Protein AF-A0A833XGH2-F1 (afdb_monomer)

Secondary structure (DSSP, 8-state):
--PPP-----------------S------TTEE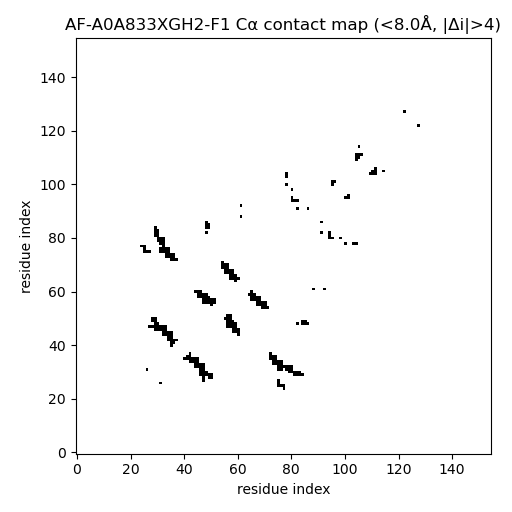EEE-SSTTTT-EEEEEEE-SSSEEEEEETTEEEEEEEGGGEEEEEEE----SS--HHHHHHHHHHTTHHHHHHHSHHHHHHHHHHHHHT--HHHHHHHHHHHHHHHHHHHHHHHHHHHHTT-

Organism: Juglans regia (NCBI:txid51240)

InterPro domains:
  IPR002784 Large ribosomal subunit protein eL14 domain [PF01929] (66-138)
  IPR008991 Translation protein SH3-like domain superfamily [SSF50104] (26-114)
  IPR014722 Large ribosomal subunit protein uL2, domain 2 [G3DSA:2.30.30.30] (22-105)
  IPR039660 Large ribosomal subunit protein eL14 [PTHR11127] (22-153)

Structure (mmCIF, N/CA/C/O backbone):
data_AF-A0A833XGH2-F1
#
_entry.id   AF-A0A833XGH2-F1
#
loop_
_atom_site.group_PDB
_atom_site.id
_atom_site.type_symbol
_atom_site.label_atom_id
_atom_site.label_alt_id
_atom_site.label_comp_id
_atom_site.label_asym_id
_atom_site.label_entity_id
_atom_site.label_seq_id
_atom_site.pdbx_PDB_ins_code
_atom_site.Cartn_x
_atom_site.Cartn_y
_atom_site.Cartn_z
_atom_site.occupancy
_atom_site.B_iso_or_equiv
_atom_site.auth_seq_id
_atom_site.auth_comp_id
_atom_site.auth_asym_id
_atom_site.auth_atom_id
_atom_site.pdbx_PDB_model_num
ATOM 1 N N . PHE A 1 1 ? -59.540 7.435 -42.372 1.00 48.66 1 PHE A N 1
ATOM 2 C CA . PHE A 1 1 ? -58.182 7.921 -42.069 1.00 48.66 1 PHE A CA 1
ATOM 3 C C . PHE A 1 1 ? -58.257 8.895 -40.902 1.00 48.66 1 PHE A C 1
ATOM 5 O O . PHE A 1 1 ? -58.589 10.052 -41.103 1.00 48.66 1 PHE A O 1
ATOM 12 N N . LEU A 1 2 ? -58.018 8.406 -39.686 1.00 47.19 2 LEU A N 1
ATOM 13 C CA . LEU A 1 2 ? -57.758 9.216 -38.491 1.00 47.19 2 LEU A CA 1
ATOM 14 C C . LEU A 1 2 ? -56.412 8.728 -37.930 1.00 47.19 2 LEU A C 1
ATOM 16 O O . LEU A 1 2 ? -56.198 7.513 -37.925 1.00 47.19 2 LEU A O 1
ATOM 20 N N . PRO A 1 3 ? -55.487 9.621 -37.545 1.00 54.62 3 PRO A N 1
ATOM 21 C CA . PRO A 1 3 ? -54.148 9.227 -37.130 1.00 54.62 3 PRO A CA 1
ATOM 22 C C . PRO A 1 3 ? -54.153 8.702 -35.688 1.00 54.62 3 PRO A C 1
ATOM 24 O O . PRO A 1 3 ? -54.814 9.257 -34.812 1.00 54.62 3 PRO A O 1
ATOM 27 N N . SER A 1 4 ? -53.399 7.630 -35.448 1.00 63.34 4 SER A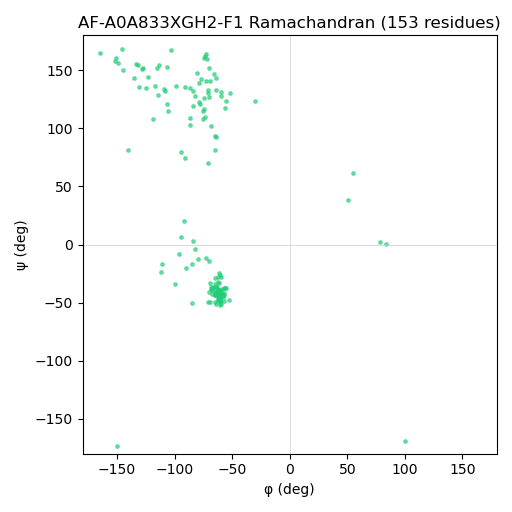 N 1
ATOM 28 C CA . SER A 1 4 ? -53.151 7.073 -34.115 1.00 63.34 4 SER A CA 1
ATOM 29 C C . SER A 1 4 ? -52.377 8.071 -33.237 1.00 63.34 4 SER A C 1
ATOM 31 O O . SER A 1 4 ? -51.471 8.737 -33.745 1.00 63.34 4 SER A O 1
ATOM 33 N N . PRO A 1 5 ? -52.659 8.165 -31.925 1.00 54.28 5 PRO A N 1
ATOM 34 C CA . PRO A 1 5 ? -51.901 9.034 -31.036 1.00 54.28 5 PRO A CA 1
ATOM 35 C C . PRO A 1 5 ? -50.485 8.481 -30.840 1.00 54.28 5 PRO A C 1
ATOM 37 O O . PRO A 1 5 ? -50.291 7.319 -30.482 1.00 54.28 5 PRO A O 1
ATOM 40 N N . HIS A 1 6 ? -49.486 9.326 -31.084 1.00 57.78 6 HIS A N 1
ATOM 41 C CA . HIS A 1 6 ? -48.089 9.034 -30.793 1.00 57.78 6 HIS A CA 1
ATOM 42 C C . HIS A 1 6 ? -47.881 9.152 -29.278 1.00 57.78 6 HIS A C 1
ATOM 44 O O . HIS A 1 6 ? -47.941 10.246 -28.721 1.00 57.78 6 HIS A O 1
ATOM 50 N N . PHE A 1 7 ? -47.694 8.020 -28.601 1.00 46.62 7 PHE A N 1
ATOM 51 C CA . PHE A 1 7 ? -47.377 7.983 -27.177 1.00 46.62 7 PHE A CA 1
ATOM 52 C C . PHE A 1 7 ? -45.857 8.091 -27.020 1.00 46.62 7 PHE A C 1
ATOM 54 O O . PHE A 1 7 ? -45.129 7.135 -27.286 1.00 46.62 7 PHE A O 1
ATOM 61 N N . SER A 1 8 ? -45.361 9.265 -26.640 1.00 54.22 8 SER A N 1
ATOM 62 C CA . SER A 1 8 ? -43.964 9.465 -26.256 1.00 54.22 8 SER A CA 1
ATOM 63 C C . SER A 1 8 ? -43.751 8.937 -24.831 1.00 54.22 8 SER A C 1
ATOM 65 O O . SER A 1 8 ? -44.404 9.420 -23.903 1.00 54.22 8 SER A O 1
ATOM 67 N N . PRO A 1 9 ? -42.850 7.965 -24.598 1.00 47.47 9 PRO A N 1
ATOM 68 C CA . PRO A 1 9 ? -42.529 7.560 -23.241 1.00 47.47 9 PRO A CA 1
ATOM 69 C C . PRO A 1 9 ? -41.626 8.629 -22.615 1.00 47.47 9 PRO A C 1
ATOM 71 O O . PRO A 1 9 ? -40.496 8.846 -23.052 1.00 47.47 9 PRO A O 1
ATOM 74 N N . SER A 1 10 ? -42.118 9.306 -21.575 1.00 53.53 10 SER A N 1
ATOM 75 C CA . SER A 1 10 ? -41.274 10.127 -20.710 1.00 53.53 10 SER A CA 1
ATOM 76 C C . SER A 1 10 ? -40.345 9.208 -19.912 1.00 53.53 10 SER A C 1
ATOM 78 O O . SER A 1 10 ? -40.763 8.587 -18.935 1.00 53.53 10 SER A O 1
ATOM 80 N N . SER A 1 11 ? -39.078 9.097 -20.309 1.00 49.19 11 SER A N 1
ATOM 81 C CA . SER A 1 11 ? -38.070 8.374 -19.532 1.00 49.19 11 SER A CA 1
ATOM 82 C C . SER A 1 11 ? -37.361 9.321 -18.560 1.00 49.19 11 SER A C 1
ATOM 84 O O . SER A 1 11 ? -36.208 9.696 -18.758 1.00 49.19 11 SER A O 1
ATOM 86 N N . SER A 1 12 ? -38.045 9.709 -17.485 1.00 50.91 12 SER A N 1
ATOM 87 C CA . SER A 1 12 ? -37.386 10.192 -16.269 1.00 50.91 12 SER A CA 1
ATOM 88 C C . SER A 1 12 ? -37.230 9.020 -15.300 1.00 50.91 12 SER A C 1
ATOM 90 O O . SER A 1 12 ? -38.017 8.845 -14.374 1.00 50.91 12 SER A O 1
ATOM 92 N N . ALA A 1 13 ? -36.219 8.192 -15.546 1.00 45.41 13 ALA A N 1
ATOM 93 C CA . ALA A 1 13 ? -35.730 7.210 -14.589 1.00 45.41 13 ALA A CA 1
ATOM 94 C C . ALA A 1 13 ? -34.202 7.176 -14.693 1.00 45.41 13 ALA A C 1
ATOM 96 O O . ALA A 1 13 ? -33.623 6.336 -15.375 1.00 45.41 13 ALA A O 1
ATOM 97 N N . SER A 1 14 ? -33.540 8.127 -14.031 1.00 48.28 14 SER A N 1
ATOM 98 C CA . SER A 1 14 ? -32.110 8.042 -13.727 1.00 48.28 14 SER A CA 1
ATOM 99 C C . SER A 1 14 ? -31.910 6.971 -12.647 1.00 48.28 14 SER A C 1
ATOM 101 O O . SER A 1 14 ? -31.696 7.274 -11.473 1.00 48.28 14 SER A O 1
ATOM 103 N N . GLY A 1 15 ? -32.108 5.715 -13.043 1.00 43.28 15 GLY A N 1
ATOM 104 C CA . GLY A 1 15 ? -31.788 4.524 -12.271 1.00 43.28 15 GLY A CA 1
ATOM 105 C C . GLY A 1 15 ? -30.288 4.254 -12.326 1.00 43.28 15 GLY A C 1
ATOM 106 O O . GLY A 1 15 ? -29.655 4.495 -13.351 1.00 43.28 15 GLY A O 1
ATOM 107 N N . LEU A 1 16 ? -29.747 3.801 -11.194 1.00 48.53 16 LEU A N 1
ATOM 108 C CA . LEU A 1 16 ? -28.369 3.367 -10.975 1.00 48.53 16 LEU A CA 1
ATOM 109 C C . LEU A 1 16 ? -27.729 2.770 -12.236 1.00 48.53 16 LEU A C 1
ATOM 111 O O . LEU A 1 16 ? -28.208 1.772 -12.772 1.00 48.53 16 LEU A O 1
ATOM 115 N N . SER A 1 17 ? -26.597 3.331 -12.653 1.00 53.78 17 SER A N 1
ATOM 116 C CA . SER A 1 17 ? -25.657 2.623 -13.511 1.00 53.78 17 SER A CA 1
ATOM 117 C C . SER A 1 17 ? -25.098 1.435 -12.724 1.00 53.78 17 SER A C 1
ATOM 119 O O . SER A 1 17 ? -24.137 1.578 -11.965 1.00 53.78 17 SER A O 1
ATOM 121 N N . ASP A 1 18 ? -25.723 0.267 -12.867 1.00 61.62 18 ASP A N 1
ATOM 122 C CA . ASP A 1 18 ? -25.094 -1.015 -12.561 1.00 61.62 18 ASP A CA 1
ATOM 123 C C . ASP A 1 18 ? -23.939 -1.206 -13.553 1.00 61.62 18 ASP A C 1
ATOM 125 O O . ASP A 1 18 ? -24.069 -1.855 -14.591 1.00 61.62 18 ASP A O 1
ATOM 129 N N . ASP A 1 19 ? -22.796 -0.584 -13.253 1.00 66.31 19 ASP A N 1
ATOM 130 C CA . ASP A 1 19 ? -21.548 -0.893 -13.937 1.00 66.31 19 ASP A CA 1
ATOM 131 C C . ASP A 1 19 ? -21.304 -2.403 -13.786 1.00 66.31 19 ASP A C 1
ATOM 133 O O . ASP A 1 19 ? -21.258 -2.904 -12.651 1.00 66.31 19 ASP A O 1
ATOM 137 N N . PRO A 1 20 ? -21.141 -3.161 -14.889 1.00 69.56 20 PRO A N 1
ATOM 138 C CA . PRO A 1 20 ? -20.919 -4.594 -14.810 1.00 69.56 20 PRO A CA 1
ATOM 139 C C . PRO A 1 20 ? -19.691 -4.845 -13.939 1.00 69.56 20 PRO A C 1
ATOM 141 O O . PRO A 1 20 ? -18.578 -4.402 -14.234 1.00 69.56 20 PRO A O 1
ATOM 144 N N . LYS A 1 21 ? -19.906 -5.531 -12.812 1.00 76.25 21 LYS A N 1
ATOM 145 C CA . LYS A 1 21 ? -18.867 -5.809 -11.823 1.00 76.25 21 LYS A CA 1
ATOM 146 C C . LYS A 1 21 ? -17.801 -6.707 -12.445 1.00 76.25 21 LYS A C 1
ATOM 148 O O . LYS A 1 21 ? -17.899 -7.930 -12.395 1.00 76.25 21 LYS A O 1
ATOM 153 N N . MET A 1 22 ? -16.762 -6.088 -12.997 1.00 81.31 22 MET A N 1
ATOM 154 C CA . MET A 1 22 ? -15.619 -6.804 -13.552 1.00 81.31 22 MET A CA 1
ATOM 155 C C . MET A 1 22 ? -14.958 -7.649 -12.447 1.00 81.31 22 MET A C 1
ATOM 157 O O . MET A 1 22 ? -14.701 -7.128 -11.352 1.00 81.31 22 MET A O 1
ATOM 161 N N . PRO A 1 23 ? -14.680 -8.945 -12.697 1.00 86.31 23 PRO A N 1
ATOM 162 C CA . PRO A 1 23 ? -14.173 -9.863 -11.674 1.00 86.31 23 PRO A CA 1
ATOM 163 C C . PRO A 1 23 ? -12.775 -9.473 -11.180 1.00 86.31 23 PRO A C 1
ATOM 165 O O . PRO A 1 23 ? -12.441 -9.696 -10.016 1.00 86.31 23 PRO A O 1
ATOM 168 N N . PHE A 1 24 ? -11.974 -8.832 -12.035 1.00 86.75 24 PHE A N 1
ATOM 169 C CA . PHE A 1 24 ? -10.634 -8.364 -11.707 1.00 86.75 24 PHE A CA 1
ATOM 170 C C . PHE A 1 24 ? -10.575 -6.835 -11.736 1.00 86.75 24 PHE A C 1
ATOM 172 O O . PHE A 1 24 ? -10.986 -6.191 -12.700 1.00 86.75 24 PHE A O 1
ATOM 179 N N . LYS A 1 25 ? -10.051 -6.255 -10.652 1.00 88.31 25 LYS A N 1
ATOM 180 C CA . LYS A 1 25 ? -9.886 -4.798 -10.489 1.00 88.31 25 LYS A CA 1
ATOM 181 C C . LYS A 1 25 ? -8.427 -4.351 -10.482 1.00 88.31 25 LYS A C 1
ATOM 183 O O . LYS A 1 25 ? -8.131 -3.190 -10.739 1.00 88.31 25 LYS A O 1
ATOM 188 N N . ARG A 1 26 ? -7.517 -5.265 -10.138 1.00 92.56 26 ARG A N 1
ATOM 189 C CA . ARG A 1 26 ? -6.091 -4.990 -9.959 1.00 92.56 26 ARG A CA 1
ATOM 190 C C . ARG A 1 26 ? -5.317 -5.814 -10.965 1.00 92.56 26 ARG A C 1
ATOM 192 O O . ARG A 1 26 ? -5.228 -7.031 -10.820 1.00 92.56 26 ARG A O 1
ATOM 199 N N . TYR A 1 27 ? -4.776 -5.138 -11.964 1.00 93.69 27 TYR A N 1
ATOM 200 C CA . TYR A 1 27 ? -3.989 -5.757 -13.016 1.00 93.69 27 TYR A CA 1
ATOM 201 C C . TYR A 1 27 ? -2.512 -5.427 -12.838 1.00 93.69 27 TYR A C 1
ATOM 203 O O . TYR A 1 27 ? -2.149 -4.400 -12.257 1.00 93.69 27 TYR A O 1
ATOM 211 N N . VAL A 1 28 ? -1.664 -6.325 -13.333 1.00 93.88 28 VAL A N 1
ATOM 212 C CA . VAL A 1 28 ? -0.237 -6.056 -13.488 1.00 93.88 28 VAL A CA 1
ATOM 213 C C . VAL A 1 28 ? -0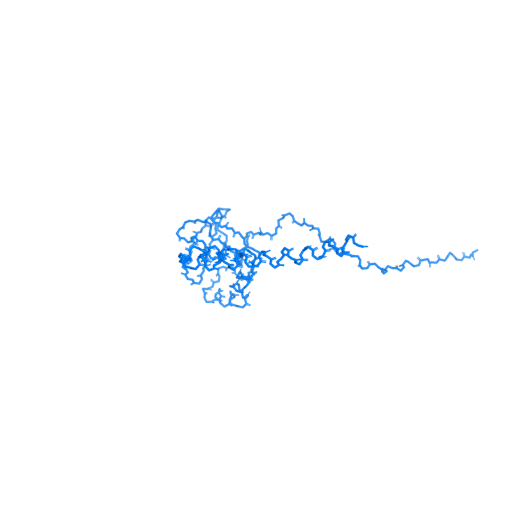.086 -5.114 -14.672 1.00 93.88 28 VAL A C 1
ATOM 215 O O . VAL A 1 28 ? -0.321 -5.492 -15.815 1.00 93.88 28 VAL A O 1
ATOM 218 N N . GLU A 1 29 ? 0.286 -3.878 -14.385 1.00 93.94 29 GLU A N 1
ATOM 219 C CA . GLU A 1 29 ? 0.469 -2.835 -15.383 1.00 93.94 29 GLU A CA 1
ATOM 220 C C . GLU A 1 29 ? 1.530 -1.842 -14.911 1.00 93.94 29 GLU A C 1
ATOM 222 O O . GLU A 1 29 ? 1.847 -1.750 -13.720 1.00 93.94 29 GLU A O 1
ATOM 227 N N . ILE A 1 30 ? 2.079 -1.095 -15.863 1.00 94.44 30 ILE A N 1
ATOM 228 C CA . ILE A 1 30 ? 3.089 -0.074 -15.601 1.00 94.44 30 ILE A CA 1
ATOM 229 C C . ILE A 1 30 ? 2.467 1.038 -14.744 1.00 94.44 30 ILE A C 1
ATOM 231 O O . ILE A 1 30 ? 1.356 1.498 -15.007 1.00 94.44 30 ILE A O 1
ATOM 235 N N . GLY A 1 31 ? 3.180 1.445 -13.695 1.00 94.06 31 GLY A N 1
ATOM 236 C CA . GLY A 1 31 ? 2.751 2.462 -12.738 1.00 94.06 31 GLY A CA 1
ATOM 237 C C . GLY A 1 31 ? 1.842 1.960 -11.616 1.00 94.06 31 GLY A C 1
ATOM 238 O O . GLY A 1 31 ? 1.444 2.735 -10.742 1.00 94.06 31 GLY A O 1
ATOM 239 N N . ARG A 1 32 ? 1.523 0.661 -11.581 1.00 95.75 32 ARG A N 1
ATOM 240 C CA . ARG A 1 32 ? 0.765 0.060 -10.480 1.00 95.75 32 ARG A CA 1
ATOM 241 C C . ARG A 1 32 ? 1.623 -0.014 -9.216 1.00 95.75 32 ARG A C 1
ATOM 243 O O . ARG A 1 32 ? 2.742 -0.527 -9.240 1.00 95.75 32 ARG A O 1
ATOM 250 N N . VAL A 1 33 ? 1.067 0.457 -8.100 1.00 95.12 33 VAL A N 1
ATOM 251 C CA . VAL A 1 33 ? 1.717 0.371 -6.787 1.00 95.12 33 VAL A CA 1
ATOM 252 C C . VAL A 1 33 ? 1.428 -0.994 -6.169 1.00 95.12 33 VAL A C 1
ATOM 254 O O . VAL A 1 33 ? 0.275 -1.443 -6.121 1.00 95.12 33 VAL A O 1
ATOM 257 N N . ALA A 1 34 ? 2.467 -1.646 -5.666 1.00 95.50 34 ALA A N 1
ATOM 258 C CA . ALA A 1 34 ? 2.403 -2.946 -5.022 1.00 95.50 34 ALA A CA 1
ATOM 259 C C . ALA A 1 34 ? 3.090 -2.921 -3.651 1.00 95.50 34 ALA A C 1
ATOM 261 O O . ALA A 1 34 ? 4.021 -2.154 -3.409 1.00 95.50 34 ALA A O 1
ATOM 262 N N . LEU A 1 35 ? 2.619 -3.778 -2.752 1.00 95.00 35 LEU A N 1
ATOM 263 C CA . LEU A 1 35 ? 3.232 -4.033 -1.454 1.00 95.00 35 LEU A CA 1
ATOM 264 C C . LEU A 1 35 ? 4.069 -5.310 -1.530 1.00 95.00 35 LEU A C 1
ATOM 266 O O . LEU A 1 35 ? 3.607 -6.320 -2.064 1.00 95.00 35 LEU A O 1
ATOM 270 N N . VAL A 1 36 ? 5.266 -5.286 -0.950 1.00 94.94 36 VAL A N 1
ATOM 271 C CA . VAL A 1 36 ? 6.109 -6.479 -0.814 1.00 94.94 36 VAL A CA 1
ATOM 272 C C . VAL A 1 36 ? 5.628 -7.343 0.355 1.00 94.94 36 VAL A C 1
ATOM 274 O O . VAL A 1 36 ? 5.564 -6.888 1.499 1.00 94.94 36 VAL A O 1
ATOM 277 N N . ASN A 1 37 ? 5.305 -8.606 0.071 1.00 92.88 37 ASN A N 1
ATOM 278 C CA . ASN A 1 37 ? 4.679 -9.539 1.014 1.00 92.88 37 ASN A CA 1
ATOM 279 C C . ASN A 1 37 ? 5.659 -10.369 1.846 1.00 92.88 37 ASN A C 1
ATOM 281 O O . ASN A 1 37 ? 5.254 -10.913 2.867 1.00 92.88 37 ASN A O 1
ATOM 285 N N . TYR A 1 38 ? 6.912 -10.523 1.416 1.00 90.25 38 TYR A N 1
ATOM 286 C CA . TYR A 1 38 ? 7.939 -11.270 2.148 1.00 90.25 38 TYR A CA 1
ATOM 287 C C . TYR A 1 38 ? 9.341 -10.955 1.613 1.00 90.25 38 TYR A C 1
ATOM 289 O O . TYR A 1 38 ? 9.486 -10.432 0.508 1.00 90.25 38 TYR A O 1
ATOM 297 N N . GLY A 1 39 ? 10.366 -11.322 2.384 1.00 89.75 39 GLY A N 1
ATOM 298 C CA . GLY A 1 39 ? 11.773 -11.053 2.082 1.00 89.75 39 GLY A CA 1
ATOM 299 C C . GLY A 1 39 ? 12.319 -9.856 2.859 1.00 89.75 39 GLY A C 1
ATOM 300 O O . GLY A 1 39 ? 11.673 -9.354 3.776 1.00 89.75 39 GLY A O 1
ATOM 301 N N . GLU A 1 40 ? 13.514 -9.409 2.486 1.00 87.62 40 GLU A N 1
ATOM 302 C CA . GLU A 1 40 ? 14.232 -8.312 3.155 1.00 87.62 40 GLU A CA 1
ATOM 303 C C . GLU A 1 40 ? 13.473 -6.979 3.072 1.00 87.62 40 GLU A C 1
ATOM 305 O O . GLU A 1 40 ? 13.459 -6.192 4.015 1.00 87.62 40 GLU A O 1
ATOM 310 N N . ASP A 1 41 ? 12.740 -6.771 1.978 1.00 89.31 41 ASP A N 1
ATOM 311 C CA . ASP A 1 41 ? 11.949 -5.566 1.723 1.00 89.31 41 ASP A CA 1
ATOM 312 C C . ASP A 1 41 ? 10.493 -5.664 2.192 1.00 89.31 41 ASP A C 1
ATOM 314 O O . ASP A 1 41 ? 9.628 -4.920 1.726 1.00 89.31 41 ASP A O 1
ATOM 318 N N . TYR A 1 42 ? 10.195 -6.587 3.111 1.00 90.75 42 TYR A N 1
ATOM 319 C CA . TYR A 1 42 ? 8.840 -6.811 3.603 1.00 90.75 42 TYR A CA 1
ATOM 320 C C . TYR A 1 42 ? 8.155 -5.520 4.077 1.00 90.75 42 TYR A C 1
ATOM 322 O O . TYR A 1 42 ? 8.686 -4.750 4.880 1.00 90.75 42 TYR A O 1
ATOM 330 N N . GLY A 1 43 ? 6.926 -5.304 3.602 1.00 89.06 43 GLY A N 1
ATOM 331 C CA . GLY A 1 43 ? 6.104 -4.161 3.989 1.00 89.06 43 GLY A CA 1
ATOM 332 C C . GLY A 1 43 ? 6.467 -2.844 3.298 1.00 89.06 43 GLY A C 1
ATOM 333 O O . GLY A 1 43 ? 5.825 -1.830 3.585 1.00 89.06 43 GLY A O 1
ATOM 334 N N . LYS A 1 44 ? 7.448 -2.834 2.385 1.00 91.62 44 LYS A N 1
ATOM 335 C CA . LYS A 1 44 ? 7.751 -1.668 1.545 1.00 91.62 44 LYS A CA 1
ATOM 336 C C . LYS A 1 44 ? 6.790 -1.577 0.360 1.00 91.62 44 LYS A C 1
ATOM 338 O O . LYS A 1 44 ? 6.315 -2.588 -0.164 1.00 91.62 44 LYS A O 1
ATOM 343 N N . LEU A 1 45 ? 6.507 -0.343 -0.053 1.00 93.31 45 LEU A N 1
ATOM 344 C CA . LEU A 1 45 ? 5.762 -0.056 -1.274 1.00 93.31 45 LEU A CA 1
ATOM 345 C C . LEU A 1 45 ? 6.722 0.104 -2.440 1.00 93.31 45 LEU A C 1
ATOM 347 O O . LEU A 1 45 ? 7.720 0.813 -2.333 1.00 93.31 45 LEU A O 1
ATOM 351 N N . VAL A 1 46 ? 6.365 -0.509 -3.558 1.00 94.50 46 VAL A N 1
ATOM 352 C CA . VAL A 1 46 ? 7.115 -0.445 -4.808 1.00 94.50 46 VAL A CA 1
ATOM 353 C C . VAL A 1 46 ? 6.177 -0.120 -5.962 1.00 94.50 46 VAL A C 1
ATOM 355 O O . VAL A 1 46 ? 4.978 -0.403 -5.906 1.00 94.50 46 VAL A O 1
ATOM 358 N N . VAL A 1 47 ? 6.720 0.466 -7.022 1.00 95.25 47 VAL A N 1
ATOM 359 C CA . VAL A 1 47 ? 5.994 0.742 -8.263 1.00 95.25 47 VAL A CA 1
ATOM 360 C C . VAL A 1 47 ? 6.501 -0.201 -9.346 1.00 95.25 47 VAL A C 1
ATOM 362 O O . VAL A 1 47 ? 7.709 -0.352 -9.527 1.00 95.25 47 VAL A O 1
ATOM 365 N N . ILE A 1 48 ? 5.582 -0.842 -10.069 1.00 95.62 48 ILE A N 1
ATOM 366 C CA . ILE A 1 48 ? 5.925 -1.650 -11.243 1.00 95.62 48 ILE A CA 1
ATOM 367 C C . ILE A 1 48 ? 6.262 -0.699 -12.385 1.00 95.62 48 ILE A C 1
ATOM 369 O O . ILE A 1 48 ? 5.418 0.070 -12.836 1.00 95.62 48 ILE A O 1
ATOM 373 N N . VAL A 1 49 ? 7.499 -0.748 -12.853 1.00 95.06 49 VAL A N 1
ATOM 374 C CA . VAL A 1 49 ? 8.004 0.137 -13.904 1.00 95.06 49 VAL A CA 1
ATOM 375 C C . VAL A 1 49 ? 8.016 -0.548 -15.268 1.00 95.06 49 VAL A C 1
ATOM 377 O O . VAL A 1 49 ? 7.814 0.098 -16.299 1.00 95.06 49 VAL A O 1
ATOM 380 N N . ASP A 1 50 ? 8.281 -1.850 -15.266 1.00 94.88 50 ASP A N 1
ATOM 381 C CA . ASP A 1 50 ? 8.243 -2.676 -16.460 1.00 94.88 50 ASP A CA 1
ATOM 382 C C . ASP A 1 50 ? 7.832 -4.110 -16.119 1.00 94.88 50 ASP A C 1
ATOM 384 O O . ASP A 1 50 ? 8.030 -4.579 -14.996 1.00 94.88 50 ASP A O 1
ATOM 388 N N . VAL A 1 51 ? 7.289 -4.816 -17.103 1.00 94.38 51 VAL A N 1
ATOM 389 C CA . VAL A 1 51 ? 6.986 -6.246 -17.021 1.00 94.38 51 VAL A CA 1
ATOM 390 C C . VAL A 1 51 ? 8.025 -6.974 -17.861 1.00 94.38 51 VAL A C 1
ATOM 392 O O . VAL A 1 51 ? 8.099 -6.773 -19.070 1.00 94.38 51 VAL A O 1
ATOM 395 N N . ILE A 1 52 ? 8.854 -7.789 -17.210 1.00 94.06 52 ILE A N 1
ATOM 396 C CA . ILE A 1 52 ? 9.960 -8.485 -17.880 1.00 94.06 52 ILE A CA 1
ATOM 397 C C . ILE A 1 52 ? 9.435 -9.779 -18.499 1.00 94.06 52 ILE A C 1
ATOM 399 O O . ILE A 1 52 ? 9.661 -10.048 -19.673 1.00 94.06 52 ILE A O 1
ATOM 403 N N . ASP A 1 53 ? 8.722 -10.573 -17.703 1.00 94.00 53 ASP A N 1
ATOM 404 C CA . ASP A 1 53 ? 8.083 -11.813 -18.135 1.00 94.00 53 ASP A CA 1
ATOM 405 C C . ASP A 1 53 ? 6.819 -12.081 -17.306 1.00 94.00 53 ASP A C 1
ATOM 407 O O . ASP A 1 53 ? 6.402 -11.250 -16.501 1.00 94.00 53 ASP A O 1
ATOM 411 N N . GLN A 1 54 ? 6.195 -13.247 -17.487 1.00 93.44 54 GLN A N 1
ATOM 412 C CA . GLN A 1 54 ? 4.954 -13.620 -16.801 1.00 93.44 54 GLN A CA 1
ATOM 413 C C . GLN A 1 54 ? 5.084 -13.678 -15.270 1.00 93.44 54 GLN A C 1
ATOM 415 O O . GLN A 1 54 ? 4.088 -13.538 -14.564 1.00 93.44 54 GLN A O 1
ATOM 420 N N . ASN A 1 55 ? 6.290 -13.899 -14.748 1.00 95.25 55 ASN A N 1
ATOM 421 C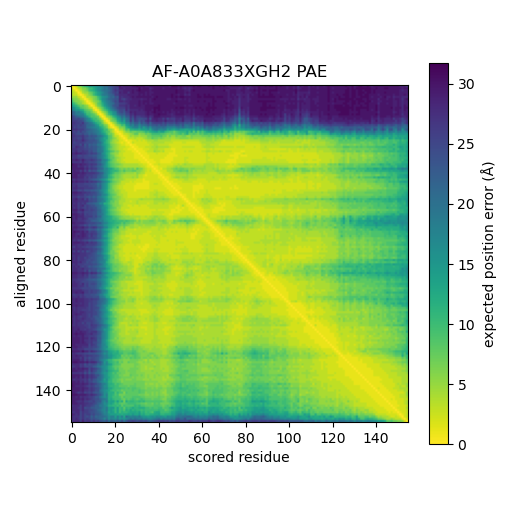 CA . ASN A 1 55 ? 6.538 -14.109 -13.327 1.00 95.25 55 ASN A CA 1
ATOM 422 C C . ASN A 1 55 ? 7.290 -12.955 -12.670 1.00 95.25 55 A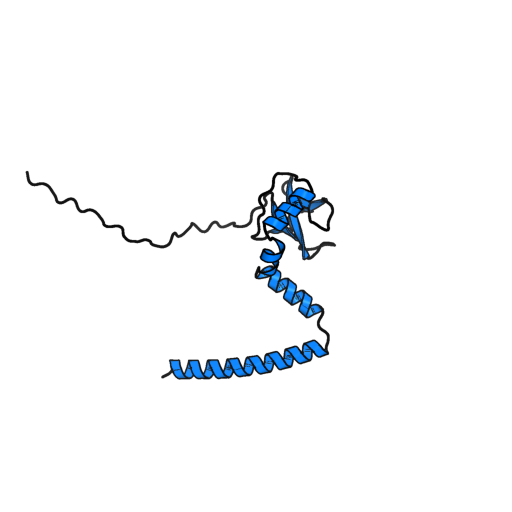SN A C 1
ATOM 424 O O . ASN A 1 55 ? 7.296 -12.904 -11.439 1.00 95.25 55 ASN A O 1
ATOM 428 N N . ARG A 1 56 ? 7.932 -12.068 -13.436 1.00 95.50 56 ARG A N 1
ATOM 429 C CA . ARG A 1 56 ? 8.856 -11.047 -12.937 1.00 95.50 56 ARG A CA 1
ATOM 430 C C . ARG A 1 56 ? 8.535 -9.659 -13.491 1.00 95.50 56 ARG A C 1
ATOM 432 O O . ARG A 1 56 ? 8.367 -9.467 -14.694 1.00 95.50 56 ARG A O 1
ATOM 439 N N . ALA A 1 57 ? 8.565 -8.671 -12.604 1.00 95.81 57 ALA A N 1
ATOM 440 C CA . ALA A 1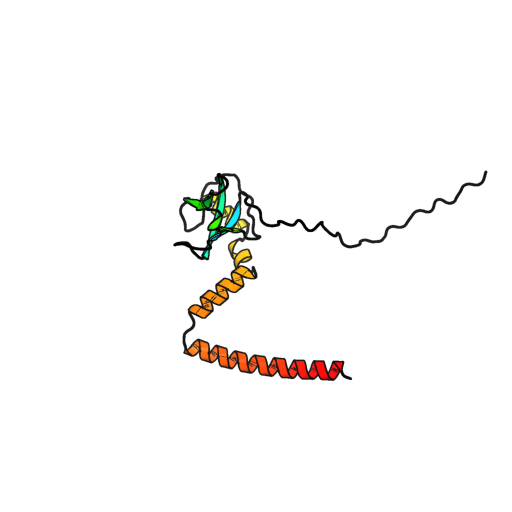 57 ? 8.517 -7.251 -12.930 1.00 95.81 57 ALA A CA 1
ATOM 441 C C . ALA A 1 57 ? 9.824 -6.553 -12.567 1.00 95.81 57 ALA A C 1
ATOM 443 O O . ALA A 1 57 ? 10.539 -6.959 -11.650 1.00 95.81 57 ALA A O 1
ATOM 444 N N . LEU A 1 58 ? 10.092 -5.463 -13.274 1.00 95.50 58 LEU A N 1
ATOM 445 C CA . LEU A 1 58 ? 11.060 -4.460 -12.875 1.00 95.50 58 LEU A CA 1
ATOM 446 C C . LEU A 1 58 ? 10.366 -3.495 -11.915 1.00 95.50 58 LEU A C 1
ATOM 448 O O . LEU A 1 58 ? 9.375 -2.853 -12.279 1.00 95.50 58 LEU A O 1
ATOM 452 N N . VAL A 1 59 ? 10.870 -3.412 -10.690 1.00 94.50 59 VAL A N 1
ATOM 453 C CA . VAL A 1 59 ? 10.294 -2.586 -9.630 1.00 94.50 59 VAL A CA 1
ATOM 454 C C . VAL A 1 59 ? 11.242 -1.472 -9.228 1.00 94.50 59 VAL A C 1
ATOM 456 O O . VAL A 1 59 ? 12.462 -1.593 -9.344 1.00 94.50 59 VAL A O 1
ATOM 459 N N . ASP A 1 60 ? 10.658 -0.378 -8.761 1.00 93.50 60 ASP A N 1
ATOM 460 C CA . ASP A 1 60 ? 11.388 0.807 -8.336 1.00 93.50 60 ASP A CA 1
ATOM 461 C C . ASP A 1 60 ? 10.680 1.448 -7.136 1.00 93.50 60 ASP A C 1
ATOM 463 O O . ASP A 1 60 ? 9.459 1.326 -6.972 1.00 93.50 60 ASP A O 1
ATOM 467 N N . ALA A 1 61 ? 11.451 2.105 -6.278 1.00 89.50 61 ALA A N 1
ATOM 468 C CA . ALA A 1 61 ? 10.952 2.818 -5.111 1.00 89.50 61 ALA A CA 1
ATOM 469 C C . ALA A 1 61 ? 11.891 3.989 -4.766 1.00 89.50 61 ALA A C 1
ATOM 471 O O . ALA A 1 61 ? 13.069 3.963 -5.127 1.00 89.50 61 ALA A O 1
ATOM 472 N N . PRO A 1 62 ? 11.413 5.013 -4.034 1.00 87.19 62 PRO A N 1
ATOM 473 C CA . PRO A 1 62 ? 12.236 6.164 -3.655 1.00 87.19 62 PRO A CA 1
ATOM 474 C C . PRO A 1 62 ? 13.541 5.755 -2.958 1.00 87.19 62 PRO A C 1
ATOM 476 O O . PRO A 1 62 ? 14.632 6.159 -3.366 1.00 87.19 62 PRO A O 1
ATOM 479 N N . ASP A 1 63 ? 13.412 4.859 -1.980 1.00 86.56 63 ASP A N 1
ATOM 480 C CA . ASP A 1 63 ? 14.483 4.445 -1.071 1.00 86.56 63 ASP A CA 1
ATOM 481 C C . ASP A 1 63 ? 15.222 3.183 -1.543 1.00 86.56 63 ASP A C 1
ATOM 483 O O . ASP A 1 63 ? 16.035 2.630 -0.807 1.00 86.56 63 ASP A O 1
ATOM 487 N N . MET A 1 64 ? 14.917 2.683 -2.744 1.00 85.44 64 MET A N 1
ATOM 488 C CA . MET A 1 64 ? 15.497 1.449 -3.274 1.00 85.44 64 MET A CA 1
ATOM 489 C C . MET A 1 64 ? 16.097 1.684 -4.653 1.00 85.44 64 MET A C 1
ATOM 491 O O . MET A 1 64 ? 15.676 2.571 -5.398 1.00 85.44 64 MET A O 1
ATOM 495 N N . GLU A 1 65 ? 17.110 0.903 -4.999 1.00 87.88 65 GLU A N 1
ATOM 496 C CA . GLU A 1 65 ? 17.557 0.828 -6.385 1.00 87.88 65 GLU A CA 1
ATOM 497 C C . GLU A 1 65 ? 16.570 0.005 -7.207 1.00 87.88 65 GLU A C 1
ATOM 499 O O . GLU A 1 65 ? 15.761 -0.749 -6.669 1.00 87.88 65 GLU A O 1
ATOM 504 N N . ARG A 1 66 ? 16.612 0.174 -8.526 1.00 92.56 66 ARG A N 1
ATOM 505 C CA . ARG A 1 66 ? 15.750 -0.573 -9.434 1.00 92.56 66 ARG A CA 1
ATOM 506 C C . ARG A 1 66 ? 16.257 -2.006 -9.551 1.00 92.56 66 ARG A C 1
ATOM 508 O O . ARG A 1 66 ? 17.403 -2.227 -9.929 1.00 92.56 66 ARG A O 1
ATOM 515 N N . PHE A 1 67 ? 15.383 -2.975 -9.306 1.00 92.81 67 PHE A N 1
ATOM 516 C CA . PHE A 1 67 ? 15.719 -4.395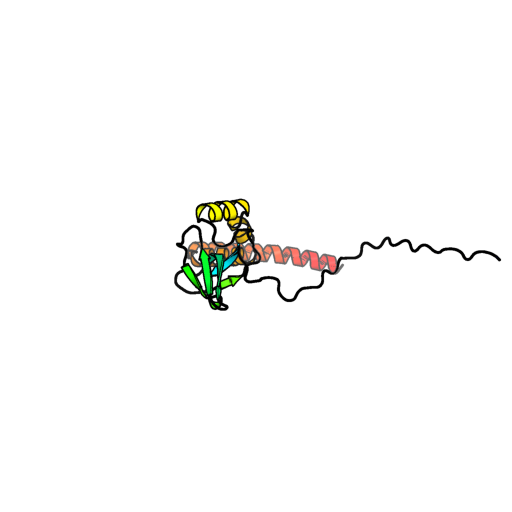 -9.388 1.00 92.81 67 PHE A CA 1
ATOM 517 C C . PHE A 1 67 ? 14.530 -5.219 -9.881 1.00 92.81 67 PHE A C 1
ATOM 519 O O . PHE A 1 67 ? 13.397 -4.742 -9.989 1.00 92.81 67 PHE A O 1
ATOM 526 N N . GLN A 1 68 ? 14.799 -6.472 -10.226 1.00 94.50 68 GLN A N 1
ATOM 527 C CA . GLN A 1 68 ? 13.779 -7.414 -10.658 1.00 94.50 68 GLN A CA 1
ATOM 528 C C . GLN A 1 68 ? 13.143 -8.116 -9.453 1.00 94.50 68 GLN A C 1
ATOM 530 O O . GLN A 1 68 ? 13.845 -8.624 -8.583 1.00 94.50 68 GLN A O 1
ATOM 535 N N . MET A 1 69 ? 11.813 -8.228 -9.439 1.00 94.50 69 MET A N 1
ATOM 536 C CA . MET A 1 69 ? 11.084 -8.970 -8.412 1.00 94.50 69 MET A CA 1
ATOM 537 C C . MET A 1 69 ? 9.985 -9.851 -9.012 1.00 94.50 69 MET A C 1
ATOM 539 O O . MET A 1 69 ? 9.304 -9.473 -9.964 1.00 94.50 69 MET A O 1
ATOM 543 N N . ASN A 1 70 ? 9.782 -11.033 -8.427 1.00 95.00 70 ASN A N 1
ATOM 544 C CA . ASN A 1 70 ? 8.710 -11.936 -8.833 1.00 95.00 70 ASN A CA 1
ATOM 545 C C . ASN A 1 70 ? 7.332 -11.420 -8.385 1.00 95.00 70 ASN A C 1
ATOM 547 O O . ASN A 1 70 ? 7.174 -11.012 -7.236 1.00 95.00 70 ASN A O 1
ATOM 551 N N . PHE A 1 71 ? 6.297 -11.569 -9.214 1.00 94.31 71 PHE A N 1
ATOM 552 C CA . PHE A 1 71 ? 4.922 -11.177 -8.875 1.00 94.31 71 PHE A CA 1
ATOM 553 C C . PHE A 1 71 ? 4.367 -11.895 -7.647 1.00 94.31 71 PHE A C 1
ATOM 555 O O . PHE A 1 71 ? 3.579 -11.318 -6.913 1.00 94.31 71 PHE A O 1
ATOM 562 N N . LYS A 1 72 ? 4.828 -13.117 -7.354 1.00 93.50 72 LYS A N 1
ATOM 563 C CA . LYS A 1 72 ? 4.444 -13.843 -6.129 1.00 93.50 72 LYS A CA 1
ATOM 564 C C . LYS A 1 72 ? 4.850 -13.105 -4.842 1.00 93.50 72 LYS A C 1
ATOM 566 O O . LYS A 1 72 ? 4.203 -13.281 -3.814 1.00 93.50 72 LYS A O 1
ATOM 571 N N . ARG A 1 73 ? 5.894 -12.264 -4.893 1.00 94.25 73 ARG A N 1
ATOM 572 C CA . ARG A 1 73 ? 6.333 -11.406 -3.775 1.00 94.25 73 ARG A CA 1
ATOM 573 C C . ARG A 1 73 ? 5.498 -10.139 -3.631 1.00 94.25 73 ARG A C 1
ATOM 575 O O . ARG A 1 73 ? 5.611 -9.467 -2.610 1.00 94.25 73 ARG A O 1
ATOM 582 N N . LEU A 1 74 ? 4.675 -9.817 -4.623 1.00 94.75 74 LEU A N 1
ATOM 583 C CA . LEU A 1 74 ? 3.951 -8.562 -4.720 1.00 94.75 74 LEU A CA 1
ATOM 584 C C . LEU A 1 74 ? 2.459 -8.774 -4.490 1.00 94.75 74 LEU A C 1
ATOM 586 O O . LEU A 1 74 ? 1.832 -9.636 -5.098 1.00 94.75 74 LEU A O 1
ATOM 590 N N . SER A 1 75 ? 1.866 -7.926 -3.662 1.00 94.44 75 SER A N 1
ATOM 591 C CA . SER A 1 75 ? 0.420 -7.750 -3.627 1.00 94.44 75 SER A CA 1
ATOM 592 C C . SER A 1 75 ? 0.054 -6.416 -4.253 1.00 94.44 75 SER A C 1
ATOM 594 O O . SER A 1 75 ? 0.462 -5.357 -3.773 1.00 94.44 75 SER A O 1
ATOM 596 N N . LEU A 1 76 ? -0.753 -6.460 -5.310 1.00 94.94 76 LEU A N 1
ATOM 597 C CA . LEU A 1 76 ? -1.206 -5.257 -5.999 1.00 94.94 76 LEU A CA 1
ATOM 598 C C . LEU A 1 76 ? -2.170 -4.448 -5.123 1.00 94.94 76 LEU A C 1
ATOM 600 O O . LEU A 1 76 ? -3.050 -5.002 -4.453 1.00 94.94 76 LEU A O 1
ATOM 604 N N . THR A 1 77 ? -2.024 -3.127 -5.174 1.00 94.00 77 THR A N 1
ATOM 605 C CA . THR A 1 77 ? -2.914 -2.175 -4.501 1.00 94.00 77 THR A CA 1
ATOM 606 C C . THR A 1 77 ? -3.876 -1.529 -5.500 1.00 94.00 77 THR A C 1
ATOM 608 O O . THR A 1 77 ? -3.700 -1.624 -6.714 1.00 94.00 77 THR A O 1
ATOM 611 N N . ASP A 1 78 ? -4.904 -0.841 -5.002 1.00 91.44 78 ASP A N 1
ATOM 612 C CA . ASP A 1 78 ? -5.841 -0.100 -5.859 1.00 91.44 78 ASP A CA 1
ATOM 613 C C . ASP A 1 78 ? -5.221 1.177 -6.457 1.00 91.44 78 ASP A C 1
ATOM 615 O O . ASP A 1 78 ? -5.772 1.759 -7.389 1.00 91.44 78 ASP A O 1
ATOM 619 N N . ILE A 1 79 ? -4.050 1.598 -5.969 1.00 93.69 79 ILE A N 1
ATOM 620 C CA . ILE A 1 79 ? -3.389 2.836 -6.382 1.00 93.69 79 ILE A CA 1
ATOM 621 C C . ILE A 1 79 ? -2.611 2.597 -7.681 1.00 93.69 79 ILE A C 1
ATOM 623 O O . ILE A 1 79 ? -1.786 1.683 -7.770 1.00 93.69 79 ILE A O 1
ATOM 627 N N . LYS A 1 80 ? -2.863 3.446 -8.677 1.00 93.31 80 LYS A N 1
ATOM 628 C CA . LYS A 1 80 ? -2.127 3.513 -9.941 1.00 93.31 80 LYS A CA 1
ATOM 629 C C . LYS A 1 80 ? -1.573 4.920 -10.131 1.00 93.31 80 LYS A C 1
ATOM 631 O O . LYS A 1 80 ? -2.220 5.894 -9.748 1.00 93.31 80 LYS A O 1
ATOM 636 N N . ILE A 1 81 ? -0.386 4.993 -10.713 1.00 93.25 81 ILE A N 1
ATOM 637 C CA . ILE A 1 81 ? 0.258 6.217 -11.174 1.00 93.25 81 ILE A CA 1
ATOM 638 C C . ILE A 1 81 ? 0.408 6.083 -12.686 1.00 93.25 81 ILE A C 1
ATOM 640 O O . ILE A 1 81 ? 0.806 5.023 -13.163 1.00 93.25 81 ILE A O 1
ATOM 644 N N . ASP A 1 82 ? 0.121 7.133 -13.443 1.00 91.06 82 ASP A N 1
ATOM 645 C CA . ASP A 1 82 ? 0.341 7.111 -14.886 1.00 91.06 82 ASP A CA 1
ATOM 646 C C . ASP A 1 82 ? 1.782 7.528 -15.193 1.00 91.06 82 ASP A C 1
ATOM 648 O O . ASP A 1 82 ? 2.173 8.682 -15.015 1.00 91.06 82 ASP A O 1
ATOM 652 N N . ILE A 1 83 ? 2.590 6.558 -15.622 1.00 92.25 83 ILE A N 1
ATOM 653 C CA . ILE A 1 83 ? 4.002 6.738 -15.977 1.00 92.25 83 ILE A CA 1
ATOM 654 C C . ILE A 1 83 ? 4.309 6.041 -17.303 1.00 92.25 83 ILE A C 1
ATOM 656 O O . ILE A 1 83 ? 3.652 5.073 -17.689 1.00 92.25 83 ILE A O 1
ATOM 660 N N . LYS A 1 84 ? 5.344 6.519 -17.999 1.00 91.81 84 LYS A N 1
ATOM 661 C CA . LYS A 1 84 ? 5.892 5.827 -19.174 1.00 91.81 84 LYS A CA 1
ATOM 662 C C . LYS A 1 84 ? 6.649 4.565 -18.746 1.00 91.81 84 LYS A C 1
ATOM 664 O O . LYS A 1 84 ? 7.088 4.456 -17.602 1.00 91.81 84 LYS A O 1
ATOM 669 N N . ARG A 1 85 ? 6.838 3.630 -19.683 1.00 91.69 85 ARG A N 1
ATOM 670 C CA . ARG A 1 85 ? 7.675 2.437 -19.485 1.00 91.69 85 ARG A CA 1
ATOM 671 C C . ARG A 1 85 ? 9.105 2.873 -19.158 1.00 91.69 85 ARG A C 1
ATOM 673 O O . ARG A 1 85 ? 9.680 3.650 -19.914 1.00 91.69 85 ARG A O 1
ATOM 680 N N . VAL A 1 86 ? 9.668 2.361 -18.061 1.00 90.12 86 VAL A N 1
ATOM 681 C CA . VAL A 1 86 ? 11.065 2.624 -17.650 1.00 90.12 86 VAL A CA 1
ATOM 682 C C . VAL A 1 86 ? 11.364 4.138 -17.522 1.00 90.12 86 VAL A C 1
ATOM 684 O O . VAL A 1 86 ? 12.234 4.653 -18.223 1.00 90.12 86 VAL A O 1
ATOM 687 N N . PRO A 1 87 ? 10.691 4.890 -16.621 1.00 90.25 87 PRO A N 1
ATOM 688 C CA . PRO A 1 87 ? 11.005 6.299 -16.410 1.00 90.25 87 PRO A CA 1
ATOM 689 C C . PRO A 1 87 ? 12.332 6.450 -15.657 1.00 90.25 87 PRO A C 1
ATOM 691 O O . PRO A 1 87 ? 12.825 5.506 -15.019 1.00 90.25 87 PRO A O 1
ATOM 694 N N . LYS A 1 88 ? 12.901 7.658 -15.683 1.00 91.75 88 LYS A N 1
ATOM 695 C CA . LYS A 1 88 ? 14.034 8.007 -14.813 1.00 91.75 88 LYS A CA 1
ATOM 696 C C . LYS A 1 88 ? 13.566 8.102 -13.358 1.00 91.75 88 LYS A C 1
ATOM 698 O O . LYS A 1 88 ? 12.426 8.473 -13.093 1.00 91.75 88 LYS A O 1
ATOM 703 N N . LYS A 1 89 ? 14.463 7.845 -12.398 1.00 89.94 89 LYS A N 1
ATOM 704 C CA . LYS A 1 89 ? 14.118 7.861 -10.962 1.00 89.94 89 LYS A CA 1
ATOM 705 C C . LYS A 1 89 ? 13.528 9.203 -10.501 1.00 89.94 89 LYS A C 1
ATOM 707 O O . LYS A 1 89 ? 12.573 9.213 -9.738 1.00 89.94 89 LYS A O 1
ATOM 712 N N . LYS A 1 90 ? 14.036 10.326 -11.026 1.00 91.69 90 LYS A N 1
ATOM 713 C CA . LYS A 1 90 ? 13.491 11.670 -10.752 1.00 91.69 90 LYS A CA 1
ATOM 714 C C . LYS A 1 90 ? 12.030 11.805 -11.200 1.00 91.69 90 LYS A C 1
ATOM 716 O O . LYS A 1 90 ? 11.184 12.191 -10.412 1.00 91.69 90 LYS A O 1
ATOM 721 N N . GLU A 1 91 ? 11.724 11.386 -12.426 1.00 91.81 91 GLU A N 1
ATOM 722 C CA . GLU A 1 91 ? 10.362 11.441 -12.973 1.00 91.81 91 GLU A CA 1
ATOM 723 C C . GLU A 1 91 ? 9.388 10.551 -12.188 1.00 91.81 91 GLU A C 1
ATOM 725 O O . GLU A 1 91 ? 8.233 10.921 -11.992 1.00 91.81 91 GLU A O 1
ATOM 730 N N . LEU A 1 92 ? 9.853 9.388 -11.715 1.00 90.38 92 LEU A N 1
ATOM 731 C CA . LEU A 1 92 ? 9.055 8.503 -10.868 1.00 90.38 92 LEU A CA 1
ATOM 732 C C . LEU A 1 92 ? 8.726 9.152 -9.517 1.00 90.38 92 LEU A C 1
ATOM 734 O O . LEU A 1 92 ? 7.586 9.055 -9.066 1.00 90.38 92 LEU A O 1
ATOM 738 N N . LEU A 1 93 ? 9.705 9.804 -8.884 1.00 91.06 93 LEU A N 1
ATOM 739 C CA . LEU A 1 93 ? 9.507 10.527 -7.625 1.00 91.06 93 LEU A CA 1
ATOM 740 C C . LEU A 1 93 ? 8.486 11.652 -7.798 1.00 91.06 93 LEU A C 1
ATOM 742 O O . LEU A 1 93 ? 7.508 11.700 -7.053 1.00 91.06 93 LEU A O 1
ATOM 746 N N . ASP A 1 94 ? 8.651 12.467 -8.841 1.00 92.06 94 ASP A N 1
ATOM 747 C CA . ASP A 1 94 ? 7.727 13.556 -9.158 1.00 92.06 94 ASP A CA 1
ATOM 748 C C . ASP A 1 94 ? 6.309 13.025 -9.419 1.00 92.06 94 ASP A C 1
ATOM 750 O O . ASP A 1 94 ? 5.322 13.608 -8.972 1.00 92.06 94 ASP A O 1
ATOM 754 N N . ALA A 1 95 ? 6.177 11.902 -10.133 1.00 92.25 95 ALA A N 1
ATOM 755 C CA . ALA A 1 95 ? 4.884 11.278 -10.400 1.00 92.25 95 ALA A CA 1
ATOM 756 C C . ALA A 1 95 ? 4.239 10.707 -9.125 1.00 92.25 95 ALA A C 1
ATOM 758 O O . ALA A 1 95 ? 3.028 10.828 -8.932 1.00 92.25 95 ALA A O 1
ATOM 759 N N . MET A 1 96 ? 5.036 10.111 -8.236 1.00 90.69 96 MET A N 1
ATOM 760 C CA . MET A 1 96 ? 4.571 9.557 -6.964 1.00 90.69 96 MET A CA 1
ATOM 761 C C . MET A 1 96 ? 4.111 10.649 -5.991 1.00 90.69 96 MET A C 1
ATOM 763 O O . MET A 1 96 ? 3.118 10.454 -5.281 1.00 90.69 96 MET A O 1
ATOM 767 N N . GLU A 1 97 ? 4.796 11.794 -5.992 1.00 90.88 97 GLU A N 1
ATOM 768 C CA . GLU A 1 97 ? 4.413 12.983 -5.232 1.00 90.88 97 GLU A CA 1
ATOM 769 C C . GLU A 1 97 ? 3.147 13.627 -5.807 1.00 90.88 97 GLU A C 1
ATOM 771 O O . GLU A 1 97 ? 2.174 13.799 -5.076 1.00 90.88 97 GLU A O 1
ATOM 776 N N . LYS A 1 98 ? 3.087 13.862 -7.128 1.00 92.50 98 LYS A N 1
ATOM 777 C CA . LYS A 1 98 ? 1.887 14.387 -7.813 1.00 92.50 98 LYS A CA 1
ATOM 778 C C . LYS A 1 98 ? 0.649 13.522 -7.585 1.00 92.50 98 LYS A C 1
ATOM 780 O O . LYS A 1 98 ? -0.457 14.037 -7.455 1.00 92.50 98 LYS A O 1
ATOM 785 N N . ALA A 1 99 ? 0.821 12.202 -7.545 1.00 90.31 99 ALA A N 1
ATOM 786 C CA . ALA A 1 99 ? -0.271 11.269 -7.301 1.00 90.31 99 ALA A CA 1
ATOM 787 C C . ALA A 1 99 ? -0.616 11.100 -5.808 1.00 90.31 99 ALA A C 1
ATOM 789 O O . ALA A 1 99 ? -1.580 10.385 -5.504 1.00 90.31 99 ALA A O 1
ATOM 790 N N . ASP A 1 100 ? 0.128 11.735 -4.892 1.00 91.81 100 ASP A N 1
ATOM 791 C CA . ASP A 1 100 ? -0.052 11.669 -3.437 1.00 91.81 100 ASP A CA 1
ATOM 792 C C . ASP A 1 100 ? -0.142 10.220 -2.914 1.00 91.81 100 ASP A C 1
ATOM 794 O O . ASP A 1 100 ? -0.924 9.881 -2.016 1.00 91.81 100 ASP A O 1
ATOM 798 N N . VAL A 1 101 ? 0.665 9.322 -3.491 1.00 90.38 101 VAL A N 1
ATOM 799 C CA . VAL A 1 101 ? 0.573 7.868 -3.260 1.00 90.38 101 VAL A CA 1
ATOM 800 C C . VAL A 1 101 ? 0.706 7.525 -1.784 1.00 90.38 101 VAL A C 1
ATOM 802 O O . VAL A 1 101 ? -0.057 6.707 -1.269 1.00 90.38 101 VAL A O 1
ATOM 805 N N . LYS A 1 102 ? 1.631 8.187 -1.083 1.00 90.12 102 LYS A N 1
ATOM 806 C CA . LYS A 1 102 ? 1.860 7.974 0.348 1.00 90.12 102 LYS A CA 1
ATOM 807 C C . LYS A 1 102 ? 0.616 8.310 1.173 1.00 90.12 102 LYS A C 1
ATOM 809 O O . LYS A 1 102 ? 0.176 7.485 1.968 1.00 90.12 102 LYS A O 1
ATOM 814 N N . LYS A 1 103 ? -0.015 9.463 0.925 1.00 92.81 103 LYS A N 1
ATOM 815 C CA . LYS A 1 103 ? -1.247 9.869 1.621 1.00 92.81 103 LYS A CA 1
ATOM 816 C C . LYS A 1 103 ? -2.405 8.928 1.299 1.00 92.81 103 LYS A C 1
ATOM 818 O O . LYS A 1 103 ? -3.141 8.526 2.197 1.00 92.81 103 LYS A O 1
ATOM 823 N N . LYS A 1 104 ? -2.570 8.543 0.028 1.00 93.81 104 LYS A N 1
ATOM 824 C CA . LYS A 1 104 ? -3.603 7.580 -0.394 1.00 93.81 104 LYS A CA 1
ATOM 825 C C . LYS A 1 104 ? -3.406 6.221 0.276 1.00 93.81 104 LYS A C 1
ATOM 827 O O . LYS A 1 104 ? -4.372 5.630 0.753 1.00 93.81 104 LYS A O 1
ATOM 832 N N . TRP A 1 105 ? -2.164 5.754 0.378 1.00 93.12 105 TRP A N 1
ATOM 833 C CA . TRP A 1 105 ? -1.834 4.513 1.069 1.00 93.12 105 TRP A CA 1
ATOM 834 C C . TRP A 1 105 ? -2.125 4.589 2.568 1.00 93.12 105 TRP A C 1
ATOM 836 O O . TRP A 1 105 ? -2.821 3.724 3.095 1.00 93.12 105 TRP A O 1
ATOM 846 N N . GLU A 1 106 ? -1.663 5.636 3.249 1.00 91.69 106 GLU A N 1
ATOM 847 C CA . GLU A 1 106 ? -1.905 5.841 4.683 1.00 91.69 106 GLU A CA 1
ATOM 848 C C . GLU A 1 106 ? -3.397 5.992 5.009 1.00 91.69 106 GLU A C 1
ATOM 850 O O . GLU A 1 106 ? -3.837 5.608 6.092 1.00 91.69 106 GLU A O 1
ATOM 855 N N . ASN A 1 107 ? -4.194 6.494 4.061 1.00 92.75 107 ASN A N 1
ATOM 856 C CA . ASN A 1 107 ? -5.648 6.579 4.177 1.00 92.75 107 ASN A CA 1
ATOM 857 C C . ASN A 1 107 ? -6.391 5.301 3.779 1.00 92.75 107 ASN A C 1
ATOM 859 O O . ASN A 1 107 ? -7.556 5.132 4.148 1.00 92.75 107 ASN A O 1
ATOM 863 N N . SER A 1 108 ? -5.746 4.384 3.064 1.00 93.19 108 SER A N 1
ATOM 864 C CA . SER A 1 108 ? -6.359 3.110 2.704 1.00 93.19 108 SER A CA 1
ATOM 865 C C . SER A 1 108 ? -6.625 2.265 3.953 1.00 93.19 108 SER A C 1
ATOM 867 O O . SER A 1 108 ? -5.863 2.287 4.923 1.00 93.19 108 SER A O 1
ATOM 869 N N . SER A 1 109 ? -7.705 1.481 3.946 1.00 92.50 109 SER A N 1
ATOM 870 C CA . SER A 1 109 ? -8.029 0.567 5.053 1.00 92.50 109 SER A CA 1
ATOM 871 C C . SER A 1 109 ? -6.872 -0.390 5.355 1.00 92.50 109 SER A C 1
ATOM 873 O O . SER A 1 109 ? -6.567 -0.667 6.517 1.00 92.50 109 SER A O 1
ATOM 875 N N . TRP A 1 110 ? -6.188 -0.845 4.305 1.00 92.06 110 TRP A N 1
ATOM 876 C CA . TRP A 1 110 ? -5.054 -1.745 4.410 1.00 92.06 110 TRP A CA 1
ATOM 877 C C . TRP A 1 110 ? -3.812 -1.061 4.994 1.00 92.06 110 TRP A C 1
ATOM 879 O O . TRP A 1 110 ? -3.261 -1.556 5.979 1.00 92.06 110 TRP A O 1
ATOM 889 N N . GLY A 1 111 ? -3.424 0.108 4.479 1.00 91.38 111 GLY A N 1
ATOM 890 C CA . GLY A 1 111 ? -2.316 0.892 5.027 1.00 91.38 111 GLY A CA 1
ATOM 891 C C . GLY A 1 111 ? -2.554 1.278 6.489 1.00 91.38 111 GLY A C 1
ATOM 892 O O . GLY A 1 111 ? -1.685 1.052 7.332 1.00 91.38 111 GLY A O 1
ATOM 893 N N . ARG A 1 112 ? -3.769 1.728 6.843 1.00 93.00 112 ARG A N 1
ATOM 894 C CA . ARG A 1 112 ? -4.163 1.996 8.241 1.00 93.00 112 ARG A CA 1
ATOM 895 C C . ARG A 1 112 ? -4.001 0.765 9.127 1.00 93.00 112 ARG A C 1
ATOM 897 O O . ARG A 1 112 ? -3.481 0.878 10.236 1.00 93.00 112 ARG A O 1
ATOM 904 N N . LYS A 1 113 ? -4.413 -0.414 8.648 1.00 93.56 113 LYS A N 1
ATOM 905 C CA . LYS A 1 113 ? -4.266 -1.678 9.386 1.00 93.56 113 LYS A CA 1
ATOM 906 C C . LYS A 1 113 ? -2.795 -1.992 9.671 1.00 93.56 113 LYS A C 1
ATOM 908 O O . LYS A 1 113 ? -2.470 -2.302 10.817 1.00 93.56 113 LYS A O 1
ATOM 913 N N . LEU A 1 114 ? -1.915 -1.857 8.677 1.00 91.00 114 LEU A N 1
ATOM 914 C CA . LEU A 1 114 ? -0.473 -2.081 8.849 1.00 91.00 114 LEU A CA 1
ATOM 915 C C . LEU A 1 114 ? 0.154 -1.069 9.814 1.00 91.00 114 LEU A C 1
ATOM 917 O O . LEU A 1 114 ? 0.918 -1.452 10.698 1.00 91.00 114 LEU A O 1
ATOM 921 N N . ILE A 1 115 ? -0.212 0.211 9.710 1.00 91.62 115 ILE A N 1
ATOM 922 C CA . ILE A 1 115 ? 0.270 1.262 10.619 1.00 91.62 115 ILE A CA 1
ATOM 923 C C . ILE A 1 115 ? -0.150 0.960 12.060 1.00 91.62 115 ILE A C 1
ATOM 925 O O . ILE A 1 115 ? 0.667 1.051 12.975 1.00 91.62 115 ILE A O 1
ATOM 929 N N . VAL A 1 116 ? -1.407 0.564 12.280 1.00 92.25 116 VAL A N 1
ATOM 930 C CA . VAL A 1 116 ? -1.898 0.172 13.608 1.00 92.25 116 VAL A CA 1
ATOM 931 C C . VAL A 1 116 ? -1.148 -1.049 14.132 1.00 92.25 116 VAL A C 1
ATOM 933 O O . VAL A 1 116 ? -0.794 -1.071 15.308 1.00 92.25 116 VAL A O 1
ATOM 936 N N . GLN A 1 117 ? -0.873 -2.047 13.290 1.00 92.44 117 GLN A N 1
ATOM 937 C CA . GLN A 1 117 ? -0.095 -3.222 13.684 1.00 92.44 117 GLN A CA 1
ATOM 938 C C . GLN A 1 117 ? 1.330 -2.840 14.100 1.00 92.44 117 GLN A C 1
ATOM 940 O O . GLN A 1 117 ? 1.771 -3.244 15.174 1.00 92.44 117 GLN A O 1
ATOM 945 N N . LYS A 1 118 ? 2.009 -1.993 13.315 1.00 91.69 118 LYS A N 1
ATOM 946 C CA . LYS A 1 118 ? 3.353 -1.488 13.631 1.00 91.69 118 LYS A CA 1
ATOM 947 C C . LYS A 1 118 ? 3.368 -0.699 14.941 1.00 91.69 118 LYS A C 1
ATOM 949 O O . LYS A 1 118 ? 4.192 -0.972 15.806 1.00 91.69 118 LYS A O 1
ATOM 954 N N . ARG A 1 119 ? 2.408 0.215 15.130 1.00 92.38 119 ARG A N 1
ATOM 955 C CA . ARG A 1 119 ? 2.253 0.981 16.380 1.00 92.38 119 ARG A CA 1
ATOM 956 C C . ARG A 1 119 ? 1.979 0.077 17.577 1.00 92.38 119 ARG A C 1
ATOM 958 O O . ARG A 1 119 ? 2.490 0.339 18.652 1.00 92.38 119 ARG A O 1
ATOM 965 N N . ARG A 1 120 ? 1.177 -0.980 17.409 1.00 92.31 120 ARG A N 1
ATOM 966 C CA . ARG A 1 120 ? 0.883 -1.938 18.486 1.00 92.31 120 ARG A CA 1
ATOM 967 C C . ARG A 1 120 ? 2.103 -2.761 18.882 1.00 92.31 120 ARG A C 1
ATOM 969 O O . ARG A 1 120 ? 2.271 -3.024 20.068 1.00 92.31 120 ARG A O 1
ATOM 976 N N . ALA A 1 121 ? 2.935 -3.140 17.915 1.00 92.38 121 ALA A N 1
ATOM 977 C CA . ALA A 1 121 ? 4.176 -3.861 18.178 1.00 92.38 121 ALA A CA 1
ATOM 978 C C . ALA A 1 121 ? 5.179 -3.011 18.978 1.00 92.38 121 ALA A C 1
ATOM 980 O O . ALA A 1 121 ? 5.871 -3.546 19.836 1.00 92.38 121 ALA A O 1
ATOM 981 N N . SER A 1 122 ? 5.208 -1.691 18.760 1.00 92.75 122 SER A N 1
ATOM 982 C CA . SER A 1 122 ? 6.104 -0.768 19.470 1.00 92.75 122 SER A CA 1
ATOM 983 C C . SER A 1 122 ? 5.589 -0.286 20.835 1.00 92.75 122 SER A C 1
ATOM 985 O O . SER A 1 122 ? 6.225 0.568 21.444 1.00 92.75 122 SER A O 1
ATOM 987 N N . LEU A 1 123 ? 4.428 -0.753 21.312 1.00 94.62 123 LEU A N 1
ATOM 988 C CA . LEU A 1 123 ? 3.871 -0.296 22.592 1.00 94.62 123 LEU A CA 1
ATOM 989 C C . LEU A 1 123 ? 4.672 -0.831 23.777 1.00 94.62 123 LEU A C 1
ATOM 991 O O . LEU A 1 123 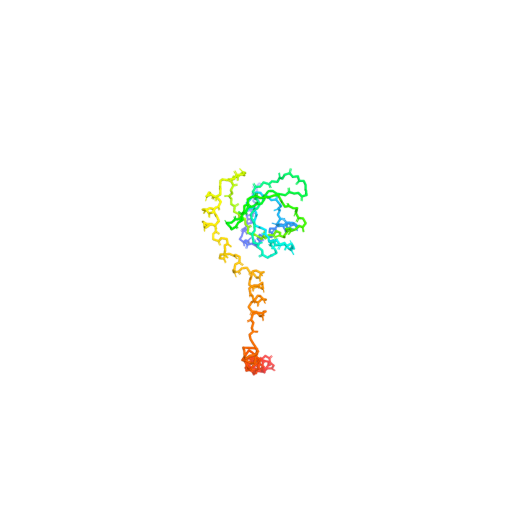? 4.891 -2.043 23.877 1.00 94.62 123 LEU A O 1
ATOM 995 N N . THR A 1 124 ? 4.984 0.062 24.714 1.00 95.38 124 THR A N 1
ATOM 996 C CA . THR A 1 124 ? 5.510 -0.301 26.033 1.00 95.38 124 THR A CA 1
ATOM 997 C C . THR A 1 124 ? 4.405 -0.887 26.915 1.00 95.38 124 THR A C 1
ATOM 999 O O . THR A 1 124 ? 3.213 -0.713 26.643 1.00 95.38 124 THR A O 1
ATOM 1002 N N . ASP A 1 125 ? 4.783 -1.592 27.980 1.00 95.44 125 ASP A N 1
ATOM 1003 C CA . ASP A 1 125 ? 3.825 -2.190 28.915 1.00 95.44 125 ASP A CA 1
ATOM 1004 C C . ASP A 1 125 ? 2.882 -1.146 29.542 1.00 95.44 125 ASP A C 1
ATOM 1006 O O . ASP A 1 125 ? 1.657 -1.297 29.528 1.00 95.44 125 ASP A O 1
ATOM 1010 N N . PHE A 1 126 ? 3.436 -0.001 29.945 1.00 95.94 126 PHE A N 1
ATOM 1011 C CA . PHE A 1 126 ? 2.656 1.109 30.486 1.00 95.94 126 PHE A CA 1
ATOM 1012 C C . PHE A 1 126 ? 1.629 1.658 29.480 1.00 95.94 126 PHE A C 1
ATOM 1014 O O . PHE A 1 126 ? 0.487 1.955 29.841 1.00 95.94 126 PHE A O 1
ATOM 1021 N N . ASP A 1 127 ? 1.982 1.743 28.195 1.00 95.44 127 ASP A N 1
ATOM 1022 C CA . ASP A 1 127 ? 1.044 2.187 27.159 1.00 95.44 127 ASP A CA 1
ATOM 1023 C C . ASP A 1 127 ? -0.065 1.159 26.902 1.00 95.44 127 ASP A C 1
ATOM 1025 O O . ASP A 1 127 ? -1.213 1.533 26.638 1.00 95.44 127 ASP A O 1
ATOM 1029 N N . ARG A 1 128 ? 0.232 -0.141 27.032 1.00 94.94 128 ARG A N 1
ATOM 1030 C CA . ARG A 1 128 ? -0.789 -1.200 26.957 1.00 94.94 128 ARG A CA 1
ATOM 1031 C C . ARG A 1 128 ? -1.786 -1.081 28.105 1.00 94.94 128 ARG A C 1
ATOM 1033 O O . ARG A 1 128 ? -2.989 -1.184 27.854 1.00 94.94 128 ARG A O 1
ATOM 1040 N N . PHE A 1 129 ? -1.319 -0.786 29.318 1.00 96.19 129 PHE A N 1
ATOM 1041 C CA . PHE A 1 129 ? -2.189 -0.536 30.467 1.00 96.19 129 PHE A CA 1
ATOM 1042 C C . PHE A 1 129 ? -3.103 0.683 30.248 1.00 96.19 129 PHE A C 1
ATOM 1044 O O . PHE A 1 129 ? -4.323 0.585 30.413 1.00 96.19 129 PHE A O 1
ATOM 1051 N N . LYS A 1 130 ? -2.561 1.810 29.761 1.00 96.50 130 LYS A N 1
ATOM 1052 C CA . LYS A 1 130 ? -3.373 2.990 29.394 1.00 96.50 130 LYS A CA 1
ATOM 1053 C C . LYS A 1 130 ? -4.435 2.656 28.346 1.00 96.50 130 LYS A C 1
ATOM 1055 O O . LYS A 1 130 ? -5.595 3.046 28.488 1.00 96.50 130 LYS A O 1
ATOM 1060 N N . LEU A 1 131 ? -4.060 1.914 27.300 1.00 95.44 131 LEU A N 1
ATOM 1061 C CA . LEU A 1 131 ? -4.991 1.488 26.253 1.00 95.44 131 LEU A CA 1
ATOM 1062 C C . LEU A 1 131 ? -6.081 0.556 26.790 1.00 95.44 131 LEU A C 1
ATOM 1064 O O . LEU A 1 131 ? -7.223 0.652 26.342 1.00 95.44 131 LEU A O 1
ATOM 1068 N N . MET A 1 132 ? -5.756 -0.332 27.732 1.00 96.75 132 MET A N 1
ATOM 1069 C CA . MET A 1 132 ? -6.735 -1.190 28.399 1.00 96.75 132 MET A CA 1
ATOM 1070 C C . MET A 1 132 ? -7.776 -0.350 29.145 1.00 96.75 132 MET A C 1
ATOM 1072 O O . MET A 1 132 ? -8.972 -0.500 28.889 1.00 96.75 132 MET A O 1
ATOM 1076 N N . LEU A 1 133 ? -7.341 0.584 29.996 1.00 97.56 133 LEU A N 1
ATOM 1077 C CA . LEU A 1 133 ? -8.253 1.462 30.734 1.00 97.56 133 LEU A CA 1
ATOM 1078 C C . LEU A 1 133 ? -9.120 2.312 29.793 1.00 97.56 133 LEU A C 1
ATOM 1080 O O . LEU A 1 133 ? -10.331 2.422 29.994 1.00 97.56 133 LEU A O 1
ATOM 1084 N N . ALA A 1 134 ? -8.534 2.866 28.727 1.00 97.00 134 ALA A N 1
ATOM 1085 C CA . ALA A 1 134 ? -9.272 3.632 27.722 1.00 97.00 134 ALA A CA 1
ATOM 1086 C C . ALA A 1 134 ? -10.335 2.781 26.998 1.00 97.00 134 ALA A C 1
ATOM 1088 O O . ALA A 1 134 ? -11.448 3.253 26.756 1.00 97.00 134 ALA A O 1
ATOM 1089 N N . LYS A 1 135 ? -10.028 1.513 26.685 1.00 96.38 135 LYS A N 1
ATOM 1090 C CA . LYS A 1 135 ? -10.986 0.575 26.077 1.00 96.38 135 LYS A CA 1
ATOM 1091 C C . LYS A 1 135 ? -12.152 0.257 27.008 1.00 96.38 135 LYS A C 1
ATOM 1093 O O . LYS A 1 135 ? -13.287 0.268 26.540 1.00 96.38 135 LYS A O 1
ATOM 1098 N N . ILE A 1 136 ? -11.890 0.010 28.293 1.00 96.94 136 ILE A N 1
ATOM 1099 C CA . ILE A 1 136 ? -12.937 -0.270 29.290 1.00 96.94 136 ILE A CA 1
ATOM 1100 C C . ILE A 1 136 ? -13.886 0.929 29.404 1.00 96.94 136 ILE A C 1
ATOM 1102 O O . ILE A 1 136 ? -15.098 0.763 29.266 1.00 96.94 136 ILE A O 1
ATOM 1106 N N . LYS A 1 137 ? -13.340 2.145 29.554 1.00 97.50 137 LYS A N 1
ATOM 1107 C CA . LYS A 1 137 ? -14.135 3.385 29.610 1.00 97.50 137 LYS A CA 1
ATOM 1108 C C . LYS A 1 137 ? -15.003 3.561 28.361 1.00 97.50 137 LYS A C 1
ATOM 1110 O O . LYS A 1 137 ? -16.206 3.785 28.472 1.00 97.50 137 LYS A O 1
ATOM 1115 N N . ARG A 1 138 ? -14.419 3.392 27.167 1.00 97.31 138 ARG A N 1
ATOM 1116 C CA . ARG A 1 138 ? -15.154 3.489 25.895 1.00 97.31 138 ARG A CA 1
ATOM 1117 C C . ARG A 1 138 ? -16.269 2.446 25.790 1.00 97.31 138 ARG A C 1
ATOM 1119 O O . ARG A 1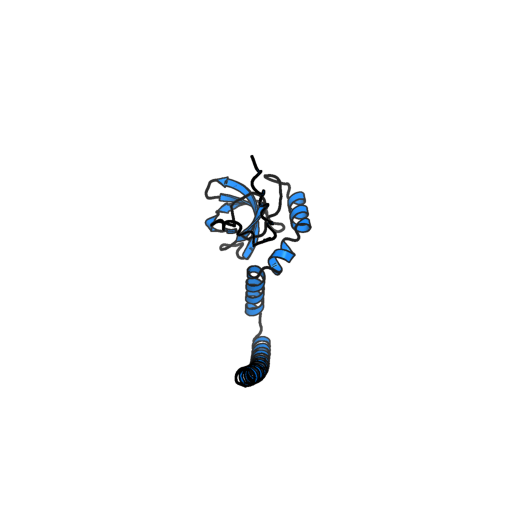 138 ? -17.370 2.784 25.373 1.00 97.31 138 ARG A O 1
ATOM 1126 N N . ALA A 1 139 ? -15.997 1.193 26.153 1.00 96.81 139 ALA A N 1
ATOM 1127 C CA . ALA A 1 139 ? -16.984 0.118 26.088 1.00 96.81 139 ALA A CA 1
ATOM 1128 C C . ALA A 1 139 ? -18.172 0.361 27.034 1.00 96.81 139 ALA A C 1
ATOM 1130 O O . ALA A 1 139 ? -19.308 0.072 26.661 1.00 96.81 139 ALA A O 1
ATOM 1131 N N . GLY A 1 140 ? -17.921 0.927 28.221 1.00 97.19 140 GLY A N 1
ATOM 1132 C CA . GLY A 1 140 ? -18.968 1.334 29.159 1.00 97.19 140 GLY A CA 1
ATOM 1133 C C . GLY A 1 140 ? -19.921 2.372 28.560 1.00 97.19 140 GLY A C 1
ATOM 1134 O O . GLY A 1 140 ? -21.129 2.142 28.542 1.00 97.19 140 GLY A O 1
ATOM 1135 N N . LEU A 1 141 ? -19.382 3.455 27.988 1.00 97.06 141 LEU A N 1
ATOM 1136 C CA . LEU A 1 141 ? -20.180 4.514 27.349 1.00 97.06 141 LEU A CA 1
ATOM 1137 C C . LEU A 1 141 ? -20.996 3.991 26.159 1.00 97.06 141 LEU A C 1
ATOM 1139 O O . LEU A 1 141 ? -22.188 4.261 26.055 1.00 97.06 141 LEU A O 1
ATOM 1143 N N . VAL A 1 142 ? -20.376 3.184 25.291 1.00 97.12 142 VAL A N 1
ATOM 1144 C CA . VAL A 1 142 ? -21.072 2.581 24.143 1.00 97.12 142 VAL A CA 1
ATOM 1145 C C . VAL A 1 142 ? -22.221 1.685 24.610 1.00 97.12 142 VAL A C 1
ATOM 1147 O O . VAL A 1 142 ? -23.301 1.724 24.032 1.00 97.12 142 VAL A O 1
ATOM 1150 N N . ARG A 1 143 ? -22.026 0.895 25.672 1.00 95.69 143 ARG A N 1
ATOM 1151 C CA . ARG A 1 143 ? -23.077 0.020 26.212 1.00 95.69 143 ARG A CA 1
ATOM 1152 C C . ARG A 1 143 ? -24.254 0.813 26.778 1.00 95.69 143 ARG A C 1
ATOM 1154 O O . ARG A 1 143 ? -25.391 0.408 26.562 1.00 95.69 143 ARG A O 1
ATOM 1161 N N . GLN A 1 144 ? -23.983 1.912 27.481 1.00 95.94 144 GLN A N 1
ATOM 1162 C CA . GLN A 1 144 ? -25.025 2.800 28.001 1.00 95.94 144 GLN A CA 1
ATOM 1163 C C . GLN A 1 144 ? -25.856 3.398 26.865 1.00 95.94 144 GLN A C 1
ATOM 1165 O O . GLN A 1 144 ? -27.080 3.340 26.914 1.00 95.94 144 GLN A O 1
ATOM 1170 N N . GLU A 1 145 ? -25.204 3.906 25.819 1.00 95.62 145 GLU A N 1
ATOM 1171 C CA . GLU A 1 145 ? -25.903 4.521 24.689 1.00 95.62 145 GLU A CA 1
ATOM 1172 C C . GLU A 1 145 ? -26.716 3.501 23.883 1.00 95.62 145 GLU A C 1
ATOM 1174 O O . GLU A 1 145 ? -27.886 3.724 23.583 1.00 95.62 145 GLU A O 1
ATOM 1179 N N . LEU A 1 146 ? -26.152 2.316 23.631 1.00 95.75 146 LEU A N 1
ATOM 1180 C CA . LEU A 1 146 ? -26.886 1.223 22.992 1.00 95.75 146 LEU A CA 1
ATOM 1181 C C . LEU A 1 146 ? -28.092 0.759 23.819 1.00 95.75 146 LEU A C 1
ATOM 1183 O O . LEU A 1 146 ? -29.089 0.332 23.241 1.00 95.75 146 LEU A O 1
ATOM 1187 N N . ALA A 1 147 ? -28.021 0.814 25.152 1.00 94.69 147 ALA A N 1
ATOM 1188 C CA . ALA A 1 147 ? -29.154 0.469 26.006 1.00 94.69 147 ALA A CA 1
ATOM 1189 C C . ALA A 1 147 ? -30.298 1.489 25.885 1.00 94.69 147 ALA A C 1
ATOM 1191 O O . ALA A 1 147 ? -31.457 1.078 25.854 1.00 94.69 147 ALA A O 1
ATOM 1192 N N . LYS A 1 148 ? -29.989 2.788 25.758 1.00 95.44 148 LYS A N 1
ATOM 1193 C CA . LYS A 1 148 ? -30.995 3.836 25.510 1.00 95.44 148 LYS A CA 1
ATOM 1194 C C . LYS A 1 148 ? -31.676 3.651 24.156 1.00 95.44 148 LYS A C 1
ATOM 1196 O O . LYS A 1 148 ? -32.893 3.525 24.122 1.00 95.44 148 LYS A O 1
ATOM 1201 N N . LEU A 1 149 ? -30.896 3.504 23.081 1.00 94.81 149 LEU A N 1
ATOM 1202 C CA . LEU A 1 149 ? -31.422 3.298 21.724 1.00 94.81 149 LEU A CA 1
ATOM 1203 C C . LEU A 1 149 ? -32.307 2.047 21.626 1.00 94.81 149 LEU A C 1
ATOM 1205 O O . LEU A 1 149 ? -33.329 2.044 20.948 1.00 94.81 149 LEU A O 1
ATOM 1209 N N . LYS A 1 150 ? -31.941 0.965 22.324 1.00 93.38 150 LYS A N 1
ATOM 1210 C CA . LYS A 1 150 ? -32.780 -0.241 22.401 1.00 93.38 150 LYS A CA 1
ATOM 1211 C C . LYS A 1 150 ? -34.094 -0.002 23.139 1.00 93.38 150 LYS A C 1
ATOM 1213 O O . LYS A 1 150 ? -35.091 -0.603 22.765 1.00 93.38 150 LYS A O 1
ATOM 1218 N N . LYS A 1 151 ? -34.088 0.826 24.186 1.00 92.88 151 LYS A N 1
ATOM 1219 C CA . LYS A 1 151 ? -35.294 1.180 24.942 1.00 92.88 151 LYS A CA 1
ATOM 1220 C C . LYS A 1 151 ? -36.225 2.071 24.114 1.00 92.88 151 LYS A C 1
ATOM 1222 O O . LYS A 1 151 ? -37.427 1.841 24.131 1.00 92.88 151 LYS A O 1
ATOM 1227 N N . GLU A 1 152 ? -35.666 3.029 23.378 1.00 92.75 152 GLU A N 1
ATOM 1228 C CA . GLU A 1 152 ? -36.403 3.889 22.442 1.00 92.75 152 GLU A CA 1
ATOM 1229 C C . GLU A 1 152 ? -37.048 3.076 21.317 1.00 92.75 152 GLU A C 1
ATOM 1231 O O . GLU A 1 152 ? -38.239 3.209 21.100 1.00 92.75 152 GLU A O 1
ATOM 1236 N N . ASN A 1 153 ? -36.309 2.166 20.673 1.00 90.88 153 ASN A N 1
ATOM 1237 C CA . ASN A 1 153 ? -36.850 1.315 19.602 1.00 90.88 153 ASN A CA 1
ATOM 1238 C C . ASN A 1 153 ? -37.847 0.240 20.080 1.00 90.88 153 ASN A C 1
ATOM 1240 O O . ASN A 1 153 ? -38.473 -0.416 19.251 1.00 90.88 153 ASN A O 1
ATOM 1244 N N . ALA A 1 154 ? -37.916 -0.019 21.388 1.00 81.94 154 ALA A N 1
ATOM 1245 C CA . ALA A 1 154 ? -38.858 -0.964 21.990 1.00 81.94 154 ALA A CA 1
ATOM 1246 C C . ALA A 1 154 ? -40.127 -0.282 22.530 1.00 81.94 154 ALA A C 1
ATOM 1248 O O . ALA A 1 154 ? -41.038 -0.986 22.966 1.00 81.94 154 ALA A O 1
ATOM 1249 N N . SER A 1 155 ? -40.151 1.056 22.543 1.00 61.56 155 SER A N 1
ATOM 1250 C CA . SER A 1 155 ? -41.322 1.883 22.862 1.00 61.56 155 SER A CA 1
ATOM 1251 C C . SER A 1 155 ? -42.040 2.266 21.572 1.00 61.56 155 SER A C 1
ATOM 1253 O O . SER A 1 155 ? -43.280 2.387 21.626 1.00 61.56 155 SER A O 1
#

Radius of gyration: 25.83 Å; Cα contacts (8 Å, |Δi|>4): 152; chains: 1; bounding box: 76×28×73 Å

Sequence (155 aa):
FLPSPHFSPSSSASGLSDDPKMPFKRYVEIGRVALVNYGEDYGKLVVIVDVIDQNRALVDAPDMERFQMNFKRLSLTDIKIDIKRVPKKKELLDAMEKADVKKKWENSSWGRKLIVQKRRASLTDFDRFKLMLAKIKRAGLVRQELAKLKKENAS

Foldseek 3Di:
DDDDDDDDDDPPDPDDPPPPPDPDQFDPDFQWKWAFCDDPRHGDIWGFQADPDPFWTFIDDLPDDTDIDGCVRIDTDNDGFDDDRPDDSVVSVVRCVVSVVVVVLCPDPVSVVVVVVVVVVPDDPVNVVVVVVVVVVVVVVVVVVVVVVVVVVVD

Nearest PDB structures (foldseek):
  7qiz-assembly1_O  TM=9.808E-01  e=2.607E-19  Solanum lycopersicum
  8b2l-assembly1_E3  TM=9.803E-01  e=1.033E-18  Nicotiana tabacum
  8ipb-assembly1_XA  TM=9.875E-01  e=1.601E-18  Triticum aestivum
  8jiv-assembly1_CM  TM=9.878E-01  e=1.839E-17  Triticum aestivum
  4v7e-assembly1_CM  TM=8.016E-01  e=7.964E-15  Triticum aestivum

pLDDT: mean 87.54, std 14.0, range [43.28, 97.56]

Solvent-accessible surface area (backbone atoms only — not comparable to full-atom values): 9384 Å² total; per-residue (Å²): 141,78,86,79,85,84,81,78,82,84,82,88,68,95,64,82,83,77,66,78,81,64,93,72,88,70,72,96,48,61,25,27,32,26,37,29,72,57,69,96,60,48,75,40,70,34,31,29,33,39,76,77,54,100,55,32,28,32,33,37,37,95,95,48,74,76,47,78,44,48,50,90,39,45,43,76,44,94,53,70,41,95,59,66,77,68,63,55,72,68,59,50,50,54,47,42,58,76,64,39,46,68,62,54,40,56,68,31,74,66,40,40,51,53,52,51,51,54,55,58,71,69,53,50,72,69,55,50,52,54,51,49,55,52,50,53,54,51,53,52,54,52,52,54,52,53,51,50,55,52,52,60,78,72,106

Mean predicted aligned error: 9.97 Å